Protein AF-A0A392P7R1-F1 (afdb_monomer_lite)

Foldseek 3Di:
DPQAVCLVVVVVVVVVVLVVDPVRDDDDDDDDCQQFPADPDDDDPVDDTDPVGGHDPVSCVVVVVPDHDDDDD

Organism: NCBI:txid97028

Sequence (73 aa):
VELIDPALKGTLNVLKSCTKSPSVKRVILTSSVSAVAFNTRPKNPEVVVDETWFSDPDFCRESKVSTVFLKSY

Radius of gyration: 15.01 Å; chains: 1; bounding box: 34×17×43 Å

Structure (mmCIF, N/CA/C/O backbone):
data_AF-A0A392P7R1-F1
#
_entry.id   AF-A0A392P7R1-F1
#
loop_
_atom_site.group_PDB
_atom_site.id
_atom_site.type_symbol
_atom_site.label_atom_id
_atom_site.label_alt_id
_atom_site.label_comp_id
_atom_site.label_asym_id
_atom_site.label_entity_id
_atom_site.label_seq_id
_atom_site.pdbx_PDB_ins_code
_atom_site.Cartn_x
_atom_site.Cartn_y
_atom_site.Cartn_z
_atom_site.occupancy
_atom_site.B_iso_or_equiv
_atom_site.auth_seq_id
_atom_site.auth_comp_id
_atom_site.auth_asym_id
_atom_site.auth_atom_id
_atom_site.pdbx_PDB_model_num
ATOM 1 N N . VAL A 1 1 ? 18.346 -2.666 6.113 1.00 52.66 1 VAL A N 1
ATOM 2 C CA . VAL A 1 1 ? 16.904 -2.967 5.942 1.00 52.66 1 VAL A CA 1
ATOM 3 C C . VAL A 1 1 ? 16.244 -2.830 7.309 1.00 52.66 1 VAL A C 1
ATOM 5 O O . VAL A 1 1 ? 15.980 -3.830 7.949 1.00 52.66 1 VAL A O 1
ATOM 8 N N . GLU A 1 2 ? 16.056 -1.603 7.802 1.00 61.88 2 GLU A N 1
ATOM 9 C CA . GLU A 1 2 ? 15.510 -1.364 9.160 1.00 61.88 2 GLU A CA 1
ATOM 10 C C . GLU A 1 2 ? 14.233 -0.508 9.162 1.00 61.88 2 GLU A C 1
ATOM 12 O O . GLU A 1 2 ? 13.676 -0.218 10.212 1.00 61.88 2 GLU A O 1
ATOM 17 N N . LEU A 1 3 ? 13.735 -0.112 7.987 1.00 76.19 3 LEU A N 1
ATOM 18 C CA . LEU A 1 3 ? 12.586 0.796 7.861 1.00 76.19 3 LEU A CA 1
ATOM 19 C C . LEU A 1 3 ? 11.249 0.075 7.646 1.00 76.19 3 LEU A C 1
ATOM 21 O O . LEU A 1 3 ? 10.199 0.646 7.928 1.00 76.19 3 LEU A O 1
ATOM 25 N N . ILE A 1 4 ? 11.276 -1.169 7.160 1.00 80.81 4 ILE A N 1
ATOM 26 C CA . ILE A 1 4 ? 10.062 -1.915 6.796 1.00 80.81 4 ILE A CA 1
ATOM 27 C C . ILE A 1 4 ? 9.302 -2.345 8.054 1.00 80.81 4 ILE A C 1
ATOM 29 O O . ILE A 1 4 ? 8.120 -2.040 8.193 1.00 80.81 4 ILE A O 1
ATOM 33 N N . ASP A 1 5 ? 9.987 -2.985 9.002 1.00 85.50 5 ASP A N 1
ATOM 34 C CA . ASP A 1 5 ? 9.355 -3.492 10.222 1.00 85.50 5 ASP A CA 1
ATOM 35 C C . ASP A 1 5 ? 8.686 -2.390 11.062 1.00 85.50 5 ASP A C 1
ATOM 37 O O . ASP A 1 5 ? 7.536 -2.587 11.467 1.00 85.50 5 ASP A O 1
ATOM 41 N N . PRO A 1 6 ? 9.324 -1.227 11.320 1.00 87.38 6 PRO A N 1
ATOM 42 C CA . PRO A 1 6 ? 8.672 -0.133 12.032 1.00 87.38 6 PRO A CA 1
ATOM 43 C C . PRO A 1 6 ? 7.484 0.453 11.267 1.00 87.38 6 PRO A C 1
ATOM 45 O O . PRO A 1 6 ? 6.463 0.742 11.887 1.00 87.38 6 PRO A O 1
ATOM 48 N N . ALA A 1 7 ? 7.583 0.595 9.939 1.00 85.69 7 ALA A N 1
ATOM 49 C CA . ALA A 1 7 ? 6.491 1.119 9.120 1.00 85.69 7 ALA A CA 1
ATOM 50 C C . ALA A 1 7 ? 5.264 0.195 9.179 1.00 85.69 7 ALA A C 1
ATOM 52 O O . ALA A 1 7 ? 4.164 0.650 9.497 1.00 85.69 7 ALA A O 1
ATOM 53 N N . LEU A 1 8 ? 5.460 -1.113 8.983 1.00 87.38 8 LEU A N 1
ATOM 54 C CA . LEU A 1 8 ? 4.385 -2.106 9.058 1.00 87.38 8 LEU A CA 1
ATOM 55 C C . LEU A 1 8 ? 3.762 -2.162 10.455 1.00 87.38 8 LEU A C 1
ATOM 57 O O . LEU A 1 8 ? 2.541 -2.060 10.605 1.00 87.38 8 LEU A O 1
ATOM 61 N N . LYS A 1 9 ? 4.591 -2.286 11.500 1.00 90.62 9 LYS A N 1
ATOM 62 C CA . LYS A 1 9 ? 4.108 -2.359 12.887 1.00 90.62 9 LYS A CA 1
ATOM 63 C C . LYS A 1 9 ? 3.388 -1.077 13.298 1.00 90.62 9 LYS A C 1
ATOM 65 O O . LYS A 1 9 ? 2.340 -1.160 13.936 1.00 90.62 9 LYS A O 1
ATOM 70 N N . GLY A 1 10 ? 3.906 0.088 12.909 1.00 91.75 10 GLY A N 1
ATOM 71 C CA . GLY A 1 10 ? 3.298 1.389 13.175 1.00 91.75 10 GLY A CA 1
ATOM 72 C C . GLY A 1 10 ? 1.911 1.515 12.548 1.00 91.75 10 GLY A C 1
ATOM 73 O O . GLY A 1 10 ? 0.942 1.787 13.258 1.00 91.75 10 GLY A O 1
ATOM 74 N N . THR A 1 11 ? 1.787 1.236 11.246 1.00 91.94 11 THR A N 1
ATOM 75 C CA . THR A 1 11 ? 0.497 1.285 10.542 1.00 91.94 11 THR A CA 1
ATOM 76 C C . THR A 1 11 ? -0.505 0.293 11.131 1.00 91.94 11 THR A C 1
ATOM 78 O O . THR A 1 11 ? -1.628 0.683 11.451 1.00 91.94 11 THR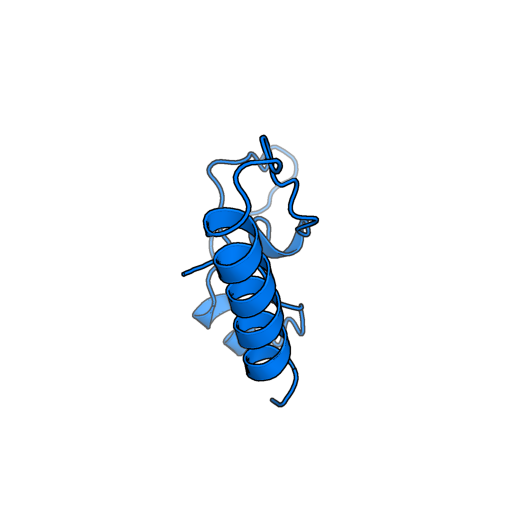 A O 1
ATOM 81 N N . LEU A 1 12 ? -0.107 -0.963 11.368 1.00 94.69 12 LEU A N 1
ATOM 82 C CA . LEU A 1 12 ? -0.996 -1.969 11.959 1.00 94.69 12 LEU A CA 1
ATOM 83 C C . LEU A 1 12 ? -1.444 -1.596 13.377 1.00 94.69 12 LEU A C 1
ATOM 85 O O . LEU A 1 12 ? -2.597 -1.835 13.735 1.00 94.69 12 LEU A O 1
ATOM 89 N N . ASN A 1 13 ? -0.566 -1.004 14.188 1.00 95.94 13 ASN A N 1
ATOM 90 C CA . ASN A 1 13 ? -0.907 -0.571 15.541 1.00 95.94 13 ASN A CA 1
ATOM 91 C C . ASN A 1 13 ? -1.978 0.533 15.539 1.00 95.94 13 ASN A C 1
ATOM 93 O O . ASN A 1 13 ? -2.941 0.472 16.308 1.00 95.94 13 ASN A O 1
ATOM 97 N N . VAL A 1 14 ? -1.847 1.512 14.638 1.00 95.06 14 VAL A N 1
ATOM 98 C CA . VAL A 1 14 ? -2.834 2.589 14.479 1.00 95.06 14 VAL A CA 1
ATOM 99 C C . VAL A 1 14 ? -4.163 2.031 13.972 1.00 95.06 14 VAL A C 1
ATOM 101 O O . VAL A 1 14 ? -5.197 2.290 14.585 1.00 95.06 14 VAL A O 1
ATOM 104 N N . LEU A 1 15 ? -4.150 1.193 12.930 1.00 95.56 15 LEU A N 1
ATOM 105 C CA . LEU A 1 15 ? -5.373 0.591 12.385 1.00 95.56 15 LEU A CA 1
ATOM 106 C C . LEU A 1 15 ? -6.116 -0.257 13.428 1.00 95.56 15 LEU A C 1
ATOM 108 O O . LEU A 1 15 ? -7.323 -0.094 13.594 1.00 95.56 15 LEU A O 1
ATOM 112 N N . LYS A 1 16 ? -5.399 -1.083 14.203 1.00 96.06 16 LYS A N 1
ATOM 113 C CA . LYS A 1 16 ? -5.975 -1.862 15.318 1.00 96.06 16 LYS A CA 1
ATOM 114 C C . LYS A 1 16 ? -6.548 -0.986 16.432 1.00 96.06 16 LYS A C 1
ATOM 116 O O . LYS A 1 16 ? -7.443 -1.416 17.158 1.00 96.06 16 LYS A O 1
ATOM 121 N N . SER A 1 17 ? -6.019 0.221 16.612 1.00 96.50 17 SER A N 1
ATOM 122 C CA . SER A 1 17 ? -6.557 1.187 17.572 1.00 96.50 17 SER A CA 1
ATOM 123 C C . SER A 1 17 ? -7.830 1.840 17.030 1.00 96.50 17 SER A C 1
ATOM 125 O O . SER A 1 17 ? -8.820 1.940 17.752 1.00 96.50 17 SER A O 1
ATOM 127 N N . CYS A 1 18 ? -7.856 2.187 15.738 1.00 95.81 18 CYS A N 1
ATOM 128 C CA . CYS A 1 18 ? -9.047 2.702 15.063 1.00 95.81 18 CYS A CA 1
ATOM 129 C C . CYS A 1 18 ? -10.218 1.712 15.114 1.00 95.81 18 CYS A C 1
ATOM 131 O O . CYS A 1 18 ? -11.334 2.133 15.394 1.00 95.81 18 CYS A O 1
ATOM 133 N N . THR A 1 19 ? -9.980 0.406 14.936 1.00 95.06 19 THR A N 1
ATOM 134 C CA . THR A 1 19 ? -11.049 -0.614 15.006 1.00 95.06 19 THR A CA 1
ATOM 135 C C . THR A 1 19 ? -11.684 -0.744 16.390 1.00 95.06 19 THR A C 1
ATOM 137 O O . THR A 1 19 ? -12.804 -1.226 16.506 1.00 95.06 19 THR A O 1
ATOM 140 N N . LYS A 1 20 ? -10.973 -0.342 17.450 1.00 95.81 20 LYS A N 1
ATOM 141 C CA . LYS A 1 20 ? -11.478 -0.365 18.832 1.00 95.81 20 LYS A CA 1
ATOM 142 C C . LYS A 1 20 ? -12.212 0.920 19.215 1.00 95.81 20 LYS A C 1
ATOM 144 O O . LYS A 1 20 ? -12.830 0.962 20.274 1.00 95.81 20 LYS A O 1
ATOM 149 N N . SER A 1 21 ? -12.123 1.966 18.393 1.00 96.00 21 SER A N 1
ATOM 150 C CA . SER A 1 21 ? -12.722 3.265 18.675 1.00 96.00 21 SER A CA 1
ATOM 151 C C . SER A 1 21 ? -14.048 3.420 17.924 1.00 96.00 21 SER A C 1
ATOM 153 O O . SER A 1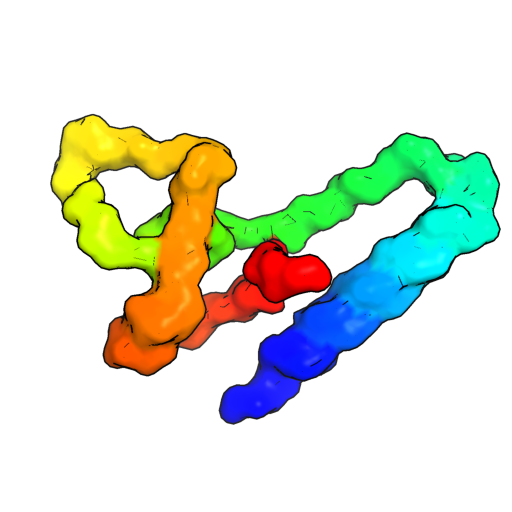 21 ? -14.034 3.658 16.715 1.00 96.00 21 SER A O 1
ATOM 155 N N . PRO A 1 22 ? -15.207 3.348 18.605 1.00 93.62 22 PRO A N 1
ATOM 156 C CA . PRO A 1 22 ? -16.512 3.454 17.950 1.00 93.62 22 PRO A CA 1
ATOM 157 C C . PRO A 1 22 ? -16.781 4.844 17.346 1.00 93.62 22 PRO A C 1
ATOM 159 O O . PRO A 1 22 ? -17.704 5.003 16.550 1.00 93.62 22 PRO A O 1
ATOM 162 N N . SER A 1 23 ? -15.988 5.862 17.699 1.00 97.31 23 SER A N 1
ATOM 163 C CA . SER A 1 23 ? -16.085 7.204 17.113 1.00 97.31 23 SER A CA 1
ATOM 164 C C . SER A 1 23 ? -15.410 7.317 15.741 1.00 97.31 23 SER A C 1
ATOM 166 O O . SER A 1 23 ? -15.731 8.232 14.978 1.00 97.31 23 SER A O 1
ATOM 168 N N . VAL A 1 24 ? -14.495 6.402 15.397 1.00 96.81 24 VAL A N 1
ATOM 169 C CA . VAL A 1 24 ? -13.776 6.422 14.119 1.00 96.81 24 VAL A CA 1
ATOM 170 C C . VAL A 1 24 ? -14.645 5.792 13.035 1.00 96.81 24 VAL A C 1
ATOM 172 O O . VAL A 1 24 ? -14.915 4.598 13.045 1.00 96.81 24 VAL A O 1
ATOM 175 N N . LYS A 1 25 ? -15.065 6.606 12.062 1.00 95.44 25 LYS A N 1
ATOM 176 C CA . LYS A 1 25 ? -15.957 6.174 10.968 1.00 95.44 25 LYS A CA 1
ATOM 177 C C . LYS A 1 25 ? -15.228 5.826 9.671 1.00 95.44 25 LYS A C 1
ATOM 179 O O . LYS A 1 25 ? -15.767 5.113 8.832 1.00 95.44 25 LYS A O 1
ATOM 184 N N . ARG A 1 26 ? -14.032 6.380 9.466 1.00 96.06 26 ARG A N 1
ATOM 185 C CA . ARG A 1 26 ? -13.230 6.207 8.250 1.00 96.06 26 ARG A CA 1
ATOM 186 C C . ARG A 1 26 ? -11.764 6.456 8.568 1.00 96.06 26 ARG A C 1
ATOM 188 O O . ARG A 1 26 ? -11.451 7.388 9.304 1.00 96.06 26 ARG A O 1
ATOM 195 N N . VAL A 1 27 ? -10.887 5.663 7.965 1.00 94.62 27 VAL A N 1
ATOM 196 C CA . VAL A 1 27 ? -9.438 5.875 7.986 1.00 94.62 27 VAL A CA 1
ATOM 197 C C . VAL A 1 27 ? -8.982 6.193 6.568 1.00 94.62 27 VAL A C 1
ATOM 199 O O . VAL A 1 27 ? -9.353 5.488 5.633 1.00 94.62 27 VAL A O 1
ATOM 202 N N . ILE A 1 28 ? -8.191 7.254 6.414 1.00 94.62 28 ILE A N 1
ATOM 203 C CA . ILE A 1 28 ? -7.504 7.584 5.164 1.00 94.62 28 ILE A CA 1
ATOM 204 C C . ILE A 1 28 ? -6.023 7.303 5.380 1.00 94.62 28 ILE A C 1
ATOM 206 O O . ILE A 1 28 ? -5.394 7.913 6.242 1.00 94.62 28 ILE A O 1
ATOM 210 N N . LEU A 1 29 ? -5.486 6.349 4.624 1.00 92.56 29 LEU A N 1
ATOM 211 C CA . LEU A 1 29 ? -4.075 5.988 4.672 1.00 92.56 29 LEU A CA 1
ATOM 212 C C . LEU A 1 29 ? -3.333 6.709 3.548 1.00 92.56 29 LEU A C 1
ATOM 214 O O . LEU A 1 29 ? -3.602 6.467 2.371 1.00 92.56 29 LEU A O 1
ATOM 218 N N . THR A 1 30 ? -2.372 7.555 3.905 1.00 90.19 30 THR A N 1
ATOM 219 C CA . THR A 1 30 ? -1.452 8.149 2.933 1.00 90.19 30 THR A CA 1
ATOM 220 C C . THR A 1 30 ? -0.482 7.076 2.447 1.00 90.19 30 THR A C 1
ATOM 222 O O . THR A 1 30 ? 0.428 6.676 3.171 1.00 90.19 30 THR A O 1
ATOM 225 N N . SER A 1 31 ? -0.705 6.590 1.228 1.00 89.25 31 SER A N 1
ATOM 226 C CA . SER A 1 31 ? 0.215 5.689 0.528 1.00 89.25 31 SER A CA 1
ATOM 227 C C . SER A 1 31 ? 1.108 6.483 -0.443 1.00 89.25 31 SER A C 1
ATOM 229 O O . SER A 1 31 ? 1.200 7.707 -0.360 1.00 89.25 31 SER A O 1
ATOM 231 N N . SER A 1 32 ? 1.794 5.800 -1.357 1.00 86.31 32 SER A N 1
ATOM 232 C CA . SER A 1 32 ? 2.701 6.400 -2.341 1.00 86.31 32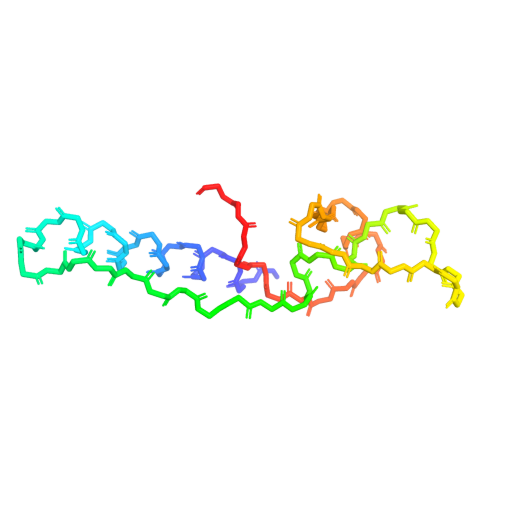 SER A CA 1
ATOM 233 C C . SER A 1 32 ? 2.498 5.768 -3.718 1.00 86.31 32 SER A C 1
ATOM 235 O O . SER A 1 32 ? 2.150 4.592 -3.808 1.00 86.31 32 SER A O 1
ATOM 237 N N . VAL A 1 33 ? 2.817 6.505 -4.789 1.00 88.50 33 VAL A N 1
ATOM 238 C CA . VAL A 1 33 ? 2.914 5.980 -6.174 1.00 88.50 33 VAL A CA 1
ATOM 239 C C . VAL A 1 33 ? 3.848 4.765 -6.252 1.00 88.50 33 VAL A C 1
ATOM 241 O O . VAL A 1 33 ? 3.687 3.859 -7.065 1.00 88.50 33 VAL A O 1
ATOM 244 N N . SER A 1 34 ? 4.792 4.692 -5.327 1.00 87.19 34 SER A N 1
ATOM 245 C CA . SER A 1 34 ? 5.728 3.584 -5.191 1.00 87.19 34 SER A CA 1
ATOM 246 C C . SER A 1 34 ? 5.070 2.254 -4.831 1.00 87.19 34 SER A C 1
ATOM 248 O O . SER A 1 34 ? 5.673 1.206 -5.027 1.00 87.19 34 SER A O 1
ATOM 250 N N . ALA A 1 35 ? 3.834 2.261 -4.330 1.00 86.56 35 ALA A N 1
ATOM 251 C CA . ALA A 1 35 ? 3.068 1.042 -4.096 1.00 86.56 35 ALA A CA 1
ATOM 252 C C . ALA A 1 35 ? 2.442 0.460 -5.380 1.00 86.56 35 ALA A C 1
ATOM 254 O O . ALA A 1 35 ? 1.963 -0.672 -5.337 1.00 86.56 35 ALA A O 1
ATOM 255 N N . VAL A 1 36 ? 2.438 1.206 -6.496 1.00 89.94 36 VAL A N 1
ATOM 256 C CA . VAL A 1 36 ? 1.783 0.799 -7.757 1.00 89.94 36 VAL A CA 1
ATOM 257 C C . VAL A 1 36 ? 2.730 0.739 -8.965 1.00 89.94 36 VAL A C 1
ATOM 259 O O . VAL A 1 36 ? 2.551 -0.098 -9.845 1.00 89.94 36 VAL A O 1
ATOM 262 N N . ALA A 1 37 ? 3.755 1.596 -9.025 1.00 87.44 37 ALA A N 1
ATOM 263 C CA . ALA A 1 37 ? 4.555 1.797 -10.239 1.00 87.44 37 ALA A CA 1
ATOM 264 C C . ALA A 1 37 ? 5.737 0.817 -10.425 1.00 87.44 37 ALA A C 1
ATOM 266 O O . ALA A 1 37 ? 6.327 0.746 -11.509 1.00 87.44 37 ALA A O 1
ATOM 267 N N . PHE A 1 38 ? 6.126 0.064 -9.393 1.00 87.62 38 PHE A N 1
ATOM 268 C CA . PHE A 1 38 ? 7.344 -0.753 -9.412 1.00 87.62 38 PHE A CA 1
ATOM 269 C C . PHE A 1 38 ? 7.042 -2.238 -9.573 1.00 87.62 38 PHE A C 1
ATOM 271 O O . PHE A 1 38 ? 7.150 -3.017 -8.637 1.00 87.62 38 PHE A O 1
ATOM 278 N N . ASN A 1 39 ? 6.684 -2.635 -10.786 1.00 87.88 39 ASN A N 1
ATOM 279 C CA . ASN A 1 39 ? 6.510 -4.033 -11.170 1.00 87.88 39 ASN A CA 1
ATOM 280 C C . ASN A 1 39 ? 7.192 -4.331 -12.512 1.00 87.88 39 ASN A C 1
ATOM 282 O O . ASN A 1 39 ? 7.770 -3.439 -13.144 1.00 87.88 39 ASN A O 1
ATOM 286 N N . THR A 1 40 ? 7.090 -5.586 -12.942 1.00 87.75 40 THR A N 1
ATOM 287 C CA . THR A 1 40 ? 7.646 -6.120 -14.194 1.00 87.75 40 THR A CA 1
ATOM 288 C C . THR A 1 40 ? 6.854 -5.727 -15.444 1.00 87.75 40 THR A C 1
ATOM 290 O O . THR A 1 40 ? 7.236 -6.097 -16.554 1.00 87.75 40 THR A O 1
ATOM 293 N N . ARG A 1 41 ? 5.755 -4.971 -15.302 1.00 87.38 41 ARG A N 1
ATOM 294 C CA . ARG A 1 41 ? 4.950 -4.546 -16.450 1.00 87.38 41 ARG A CA 1
ATOM 295 C C . ARG A 1 41 ? 5.725 -3.523 -17.292 1.00 87.38 41 ARG A C 1
ATOM 297 O O . ARG A 1 41 ? 6.439 -2.682 -16.733 1.00 87.38 41 ARG A O 1
ATOM 304 N N . PRO A 1 42 ? 5.579 -3.559 -18.627 1.00 85.88 42 PRO A N 1
ATOM 305 C CA . PRO A 1 42 ? 6.229 -2.601 -19.511 1.00 85.88 42 PRO A CA 1
ATOM 306 C C . PRO A 1 42 ? 5.710 -1.184 -19.245 1.00 85.88 42 PRO A C 1
ATOM 308 O O . PRO A 1 42 ? 4.511 -0.970 -19.090 1.00 85.88 42 PRO A O 1
ATOM 311 N N . LYS A 1 43 ? 6.628 -0.215 -19.199 1.00 85.12 43 LYS A N 1
ATOM 312 C CA . LYS A 1 43 ? 6.348 1.203 -18.918 1.00 85.12 43 LYS A CA 1
ATOM 313 C C . LYS A 1 43 ? 6.704 2.033 -20.145 1.00 85.12 43 LYS A C 1
ATOM 315 O O . LYS A 1 43 ? 7.732 2.703 -20.175 1.00 85.12 43 LYS A O 1
ATOM 320 N N . ASN A 1 44 ? 5.899 1.897 -21.193 1.00 89.00 44 ASN A N 1
ATOM 321 C CA . ASN A 1 44 ? 6.015 2.731 -22.387 1.00 89.00 44 ASN A CA 1
ATOM 322 C C . ASN A 1 44 ? 5.147 4.006 -22.228 1.00 89.00 44 ASN A C 1
ATOM 324 O O . ASN A 1 44 ? 4.325 4.059 -21.314 1.00 89.00 44 ASN A O 1
ATOM 328 N N . PRO A 1 45 ? 5.308 5.034 -23.082 1.00 89.06 45 PRO A N 1
ATOM 329 C CA . PRO A 1 45 ? 4.550 6.286 -22.962 1.00 89.06 45 PRO A CA 1
ATOM 330 C C . PRO A 1 45 ? 3.024 6.160 -23.112 1.00 89.06 45 PRO A C 1
ATOM 332 O O . PRO A 1 45 ? 2.309 7.082 -22.735 1.00 89.06 45 PRO A O 1
ATOM 335 N N . GLU A 1 46 ? 2.522 5.051 -23.660 1.00 91.56 46 GLU A N 1
ATOM 336 C CA . GLU A 1 46 ? 1.087 4.792 -23.854 1.00 91.56 46 GLU A CA 1
ATOM 337 C C . GLU A 1 46 ? 0.456 4.067 -22.654 1.00 91.56 46 GLU A C 1
ATOM 339 O O . GLU A 1 46 ? -0.767 3.970 -22.547 1.00 91.56 46 GLU A O 1
ATOM 344 N N . VAL A 1 47 ? 1.278 3.551 -21.736 1.00 91.62 47 VAL A N 1
ATOM 345 C CA . VAL A 1 47 ? 0.816 2.814 -20.561 1.00 91.62 47 VAL A CA 1
ATOM 346 C C . VAL A 1 47 ? 0.356 3.781 -19.476 1.00 91.62 47 VAL A C 1
ATOM 348 O O . VAL A 1 47 ? 1.128 4.581 -18.947 1.00 91.62 47 VAL A O 1
ATOM 351 N N . VAL A 1 48 ? -0.909 3.638 -19.089 1.00 91.50 48 VAL A N 1
ATOM 352 C CA . VAL A 1 48 ? -1.504 4.330 -17.946 1.00 91.50 48 VAL A CA 1
ATOM 353 C C . VAL A 1 48 ? -1.395 3.437 -16.711 1.00 91.50 48 VAL A C 1
ATOM 355 O O . VAL A 1 48 ? -1.799 2.275 -16.735 1.00 91.50 48 VAL A O 1
ATOM 358 N N . VAL A 1 49 ? -0.835 3.981 -15.630 1.00 90.00 49 VAL A N 1
ATOM 359 C CA . VAL A 1 49 ? -0.811 3.322 -14.318 1.00 90.00 49 VAL A CA 1
ATOM 360 C C . VAL A 1 49 ? -2.106 3.665 -13.590 1.00 90.00 49 VAL A C 1
ATOM 362 O O . VAL A 1 49 ? -2.409 4.841 -13.400 1.00 90.00 49 VAL A O 1
ATOM 365 N N . ASP A 1 50 ? -2.842 2.641 -13.173 1.00 91.19 50 ASP A N 1
ATOM 366 C CA . ASP A 1 50 ? -4.104 2.767 -12.444 1.00 91.19 50 ASP A CA 1
ATOM 367 C C . ASP A 1 50 ? -4.039 2.051 -11.079 1.00 91.19 50 ASP A C 1
ATOM 369 O O . ASP A 1 50 ? -3.016 1.481 -10.688 1.00 91.19 50 ASP A O 1
ATOM 373 N N . GLU A 1 51 ? -5.137 2.077 -10.324 1.00 89.00 51 GLU A N 1
ATOM 374 C CA . GLU A 1 51 ? -5.227 1.490 -8.985 1.00 89.00 51 GLU A CA 1
ATOM 375 C C . GLU A 1 51 ? -5.243 -0.048 -8.967 1.00 89.00 51 GLU A C 1
ATOM 377 O O . GLU A 1 51 ? -5.161 -0.644 -7.889 1.00 89.00 51 GLU A O 1
ATOM 382 N N . THR A 1 52 ? -5.338 -0.703 -10.130 1.00 90.12 52 THR A N 1
ATOM 383 C CA . THR A 1 52 ? -5.218 -2.165 -10.263 1.00 90.12 52 THR A CA 1
ATOM 384 C C . THR A 1 52 ? -3.762 -2.625 -10.278 1.00 90.12 52 THR A C 1
ATOM 386 O O . THR A 1 52 ? -3.481 -3.820 -10.142 1.00 90.12 52 THR A O 1
ATOM 389 N N . TRP A 1 53 ? -2.821 -1.691 -10.433 1.00 92.38 53 TRP A N 1
ATOM 390 C CA . TRP A 1 53 ? -1.399 -1.980 -10.408 1.00 92.38 53 TRP A CA 1
ATOM 391 C C . TRP A 1 53 ? -0.890 -2.110 -8.977 1.00 92.38 53 TRP A C 1
ATOM 393 O O . TRP A 1 53 ? -1.238 -1.340 -8.084 1.00 92.38 53 TRP A O 1
ATOM 403 N N . PHE A 1 54 ? 0.005 -3.071 -8.779 1.00 90.31 54 PHE A N 1
ATOM 404 C CA . PHE A 1 54 ? 0.730 -3.261 -7.531 1.00 90.31 54 PHE A CA 1
ATOM 405 C C . PHE A 1 54 ? 2.212 -3.381 -7.836 1.00 90.31 54 PHE A C 1
ATOM 407 O O . PHE A 1 54 ? 2.595 -3.973 -8.850 1.00 90.31 54 PHE A O 1
ATOM 414 N N . SER A 1 55 ? 3.030 -2.808 -6.961 1.00 88.56 55 SER A N 1
ATOM 415 C CA . SER A 1 55 ? 4.470 -3.017 -6.984 1.00 88.56 55 SER A CA 1
ATOM 416 C C . SER A 1 55 ? 4.817 -4.427 -6.517 1.00 88.56 55 SER A C 1
ATOM 418 O O . SER A 1 55 ? 4.191 -4.967 -5.605 1.00 88.56 55 SER A O 1
ATOM 420 N N . ASP A 1 56 ? 5.842 -4.996 -7.135 1.00 87.94 56 ASP A N 1
ATOM 421 C CA . ASP A 1 56 ? 6.368 -6.322 -6.848 1.00 87.94 56 ASP A CA 1
ATOM 422 C C . ASP A 1 56 ? 7.580 -6.192 -5.898 1.00 87.94 56 ASP A C 1
ATOM 424 O O . ASP A 1 56 ? 8.575 -5.547 -6.252 1.00 87.94 56 ASP A O 1
ATOM 428 N N . PRO A 1 57 ? 7.515 -6.753 -4.674 1.00 82.81 57 PRO A N 1
ATOM 429 C CA . PRO A 1 57 ? 8.609 -6.692 -3.708 1.00 82.81 57 PRO A CA 1
ATOM 430 C C . PRO A 1 57 ? 9.930 -7.280 -4.210 1.00 82.81 57 PRO A C 1
ATOM 432 O O . PRO A 1 57 ? 10.991 -6.752 -3.857 1.00 82.81 57 PRO A O 1
ATOM 435 N N . ASP A 1 58 ? 9.881 -8.340 -5.019 1.00 85.81 58 ASP A N 1
ATOM 436 C CA . ASP A 1 58 ? 11.076 -9.010 -5.531 1.00 85.81 58 ASP A CA 1
ATOM 437 C C . ASP A 1 58 ? 11.724 -8.150 -6.617 1.00 85.81 58 ASP A C 1
ATOM 439 O O . ASP A 1 58 ? 12.910 -7.822 -6.523 1.00 85.81 58 ASP A O 1
ATOM 443 N N . PHE A 1 59 ? 10.912 -7.616 -7.535 1.00 85.94 59 PHE A N 1
ATOM 444 C CA . PHE A 1 59 ? 11.362 -6.619 -8.509 1.00 85.94 59 PHE A CA 1
ATOM 445 C C . PHE A 1 59 ? 11.997 -5.388 -7.838 1.00 85.94 59 PHE A C 1
ATOM 447 O O . PHE A 1 59 ? 13.043 -4.901 -8.276 1.00 85.94 59 PHE A O 1
ATOM 454 N N . CYS A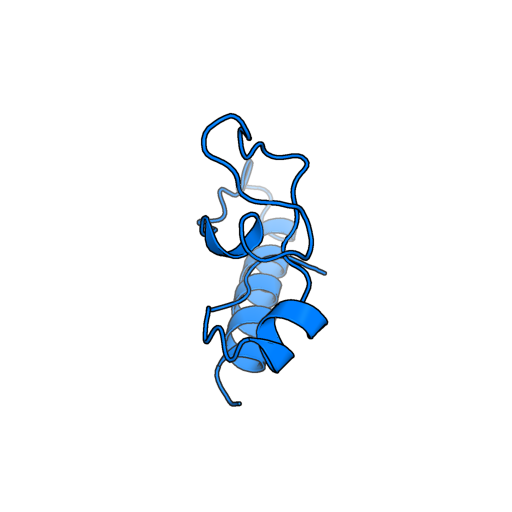 1 60 ? 11.395 -4.871 -6.761 1.00 83.38 60 CYS A N 1
ATOM 455 C CA . CYS A 1 60 ? 11.930 -3.727 -6.017 1.00 83.38 60 CYS A CA 1
ATOM 456 C C . CYS A 1 60 ? 13.280 -4.034 -5.358 1.00 83.38 60 CYS A C 1
ATOM 458 O O . CYS A 1 60 ? 14.165 -3.172 -5.338 1.00 83.38 60 CYS A O 1
ATOM 460 N N . ARG A 1 61 ? 13.450 -5.254 -4.831 1.00 81.50 61 ARG A N 1
ATOM 461 C CA . ARG A 1 61 ? 14.698 -5.709 -4.206 1.00 81.50 61 ARG A CA 1
ATOM 462 C C . ARG A 1 61 ? 15.819 -5.827 -5.234 1.00 81.50 61 ARG A C 1
ATOM 464 O O . ARG A 1 61 ? 16.920 -5.341 -4.979 1.00 81.50 61 ARG A O 1
ATOM 471 N N . GLU A 1 62 ? 15.526 -6.414 -6.390 1.00 83.56 62 GLU A N 1
ATOM 472 C CA . GLU A 1 62 ? 16.467 -6.561 -7.506 1.00 83.56 62 GLU A CA 1
ATOM 473 C C . GLU A 1 62 ? 16.860 -5.207 -8.103 1.00 83.56 62 GLU A C 1
ATOM 475 O O . GLU A 1 62 ? 18.041 -4.918 -8.302 1.00 83.56 62 GLU A O 1
ATOM 480 N N . SER A 1 63 ? 15.876 -4.328 -8.296 1.00 76.56 63 SER A N 1
ATOM 481 C CA . SER A 1 63 ? 16.066 -2.991 -8.870 1.00 76.56 63 SER A CA 1
ATOM 482 C C . SER A 1 63 ? 16.675 -1.981 -7.886 1.00 76.56 63 SER A C 1
ATOM 484 O O . SER A 1 63 ? 16.854 -0.815 -8.237 1.00 76.56 63 SER A O 1
ATOM 486 N N . LYS A 1 64 ? 16.971 -2.395 -6.641 1.00 68.19 64 LYS A N 1
ATOM 487 C CA . LYS A 1 64 ? 17.433 -1.537 -5.529 1.00 68.19 64 LYS A CA 1
ATOM 488 C C . LYS A 1 64 ? 16.540 -0.310 -5.290 1.00 68.19 64 LYS A C 1
ATOM 490 O O . LYS A 1 64 ? 17.002 0.714 -4.776 1.00 68.19 64 LYS A O 1
ATOM 495 N N . VAL A 1 65 ? 15.256 -0.411 -5.633 1.00 65.94 65 VAL A N 1
ATOM 496 C CA . VAL A 1 65 ? 14.274 0.651 -5.407 1.00 65.94 65 VAL A CA 1
ATOM 497 C C . VAL A 1 65 ? 14.025 0.727 -3.903 1.00 65.94 65 VAL A C 1
ATOM 499 O O . VAL A 1 65 ? 13.319 -0.085 -3.310 1.00 65.94 65 VAL A O 1
ATOM 502 N N . SER A 1 66 ? 14.674 1.698 -3.265 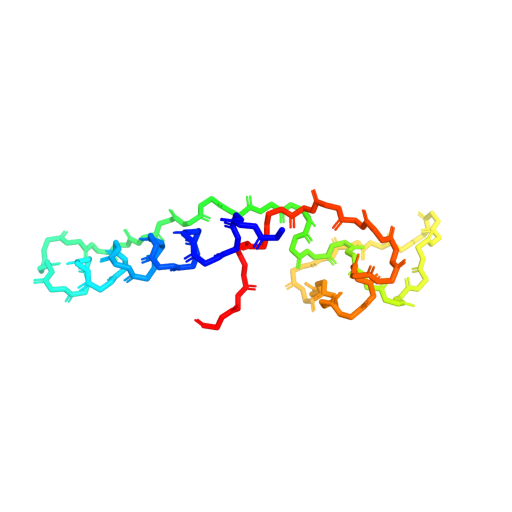1.00 54.47 66 SER A N 1
ATOM 503 C CA . SER A 1 66 ? 14.606 1.932 -1.824 1.00 54.47 66 SER A CA 1
ATOM 504 C C . SER A 1 66 ? 13.363 2.750 -1.505 1.00 54.47 66 SER A C 1
ATOM 506 O O . SER A 1 66 ? 13.469 3.926 -1.164 1.00 54.47 66 SER A O 1
ATOM 508 N N . THR A 1 67 ? 12.170 2.178 -1.678 1.00 52.75 67 THR A N 1
ATOM 509 C CA . THR A 1 67 ? 10.939 2.911 -1.373 1.00 52.75 67 THR A CA 1
ATOM 510 C C . THR A 1 67 ? 10.103 2.237 -0.303 1.00 52.75 67 THR A C 1
ATOM 512 O O . THR A 1 67 ? 9.896 1.028 -0.298 1.00 52.75 67 THR A O 1
ATOM 515 N N . VAL A 1 68 ? 9.682 3.067 0.651 1.00 50.41 68 VAL A N 1
ATOM 516 C CA . VAL A 1 68 ? 8.918 2.721 1.845 1.00 50.41 68 VAL A CA 1
ATOM 517 C C . VAL A 1 68 ? 7.614 2.046 1.423 1.00 50.41 68 VAL A C 1
ATOM 519 O O . VAL A 1 68 ? 6.682 2.691 0.943 1.00 50.41 68 VAL A O 1
ATOM 522 N N . PHE A 1 69 ? 7.575 0.726 1.582 1.00 49.25 69 PHE A N 1
ATOM 523 C CA . PHE A 1 69 ? 6.388 -0.088 1.380 1.00 49.25 69 PHE A CA 1
ATOM 524 C C . PHE A 1 69 ? 5.391 0.192 2.507 1.00 49.25 69 PHE A C 1
ATOM 526 O O . PHE A 1 69 ? 5.570 -0.251 3.637 1.00 49.25 69 PHE A O 1
ATOM 533 N N . LEU A 1 70 ? 4.315 0.907 2.182 1.00 45.69 70 LEU A N 1
ATOM 534 C CA . LEU A 1 70 ? 3.053 0.833 2.917 1.00 45.69 70 LEU A CA 1
ATOM 535 C C . LEU A 1 70 ? 1.938 0.477 1.939 1.00 45.69 70 LEU A C 1
ATOM 537 O O . LEU A 1 70 ? 1.057 1.278 1.615 1.00 45.69 70 LEU A O 1
ATOM 541 N N . LYS A 1 71 ? 2.018 -0.758 1.451 1.00 45.09 71 LYS A N 1
ATOM 542 C CA . LYS A 1 71 ? 0.850 -1.547 1.084 1.00 45.09 71 LYS A CA 1
ATOM 543 C C . LYS A 1 71 ? 1.229 -3.028 1.139 1.00 45.09 71 LYS A C 1
ATOM 545 O O . LYS A 1 71 ? 2.273 -3.402 0.612 1.00 45.09 71 LYS A O 1
ATOM 550 N N . SER A 1 72 ? 0.341 -3.796 1.769 1.00 38.22 72 SER A N 1
ATOM 551 C CA . SER A 1 72 ? 0.321 -5.260 1.919 1.00 38.22 72 SER A CA 1
ATOM 552 C C . SER A 1 72 ? 1.141 -5.775 3.114 1.00 38.22 72 SER A C 1
ATOM 554 O O . SER A 1 72 ? 2.348 -5.568 3.179 1.00 38.22 72 SER A O 1
ATOM 556 N N . TYR A 1 73 ? 0.548 -6.403 4.133 1.00 38.66 73 TYR A N 1
ATOM 557 C CA . TYR A 1 73 ? -0.680 -7.215 4.187 1.00 38.66 73 TYR A CA 1
ATOM 558 C C . TYR A 1 73 ? -1.668 -6.750 5.264 1.00 38.66 73 TYR A C 1
ATOM 560 O O . TYR A 1 73 ? -1.206 -6.295 6.337 1.00 38.66 73 TYR A O 1
#

InterPr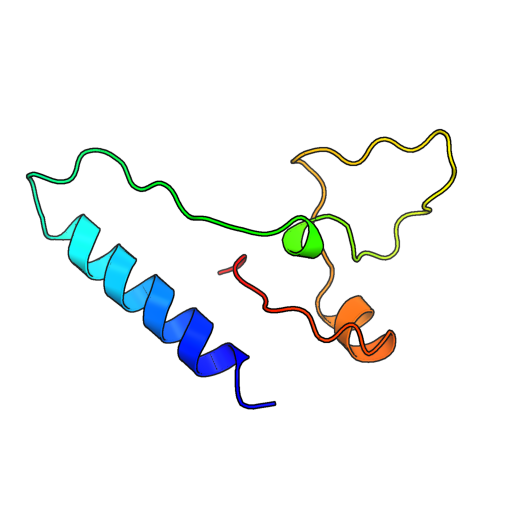o domains:
  IPR036291 NAD(P)-binding domain superfamily [SSF51735] (2-64)
  IPR050425 NAD(P)-dependent dehydratase-like [PTHR10366] (3-66)

Secondary structure (DSSP, 8-state):
--SHHHHHHHHHHHHHHHTT-TT---------GGGTS-SSS---TTPPP-TT----HHHHHHTT---------

pLDDT: mean 83.52, std 15.16, range [38.22, 97.31]